Protein AF-A0AA40TUT7-F1 (afdb_monomer_lite)

Structure (mmCIF, N/CA/C/O backbone):
data_AF-A0AA40TUT7-F1
#
_entry.id   AF-A0AA40TUT7-F1
#
loop_
_atom_site.group_PDB
_atom_site.id
_atom_site.type_symbol
_atom_site.label_atom_id
_atom_site.label_alt_id
_atom_site.label_comp_id
_atom_site.label_asym_id
_atom_site.label_entity_id
_atom_site.label_seq_id
_atom_site.pdbx_PDB_ins_code
_atom_site.Cartn_x
_atom_site.Cartn_y
_atom_site.Cartn_z
_atom_site.occupancy
_atom_site.B_iso_or_equiv
_atom_site.auth_seq_id
_atom_site.auth_comp_id
_atom_site.auth_asym_id
_atom_site.auth_atom_id
_atom_site.pdbx_PDB_model_num
ATOM 1 N N . MET A 1 1 ? 33.920 -25.839 17.899 1.00 50.00 1 MET A N 1
ATOM 2 C CA . MET A 1 1 ? 34.169 -26.647 16.675 1.00 50.00 1 MET A CA 1
ATOM 3 C C . MET A 1 1 ? 32.942 -27.422 16.145 1.00 50.00 1 MET A C 1
ATOM 5 O O . MET A 1 1 ? 33.101 -28.237 15.242 1.00 50.00 1 MET A O 1
ATOM 9 N N . ALA A 1 2 ? 31.716 -27.187 16.645 1.00 47.59 2 ALA A N 1
ATOM 10 C CA . ALA A 1 2 ? 30.495 -27.844 16.139 1.00 47.59 2 ALA A CA 1
ATOM 11 C C . ALA A 1 2 ? 29.758 -27.029 15.050 1.00 47.59 2 ALA A C 1
ATOM 13 O O . ALA A 1 2 ? 29.200 -27.610 14.127 1.00 47.59 2 ALA A O 1
ATOM 14 N N . PHE A 1 3 ? 29.828 -25.695 15.111 1.00 37.72 3 PHE A N 1
ATOM 15 C CA . PHE A 1 3 ? 29.086 -24.786 14.226 1.00 37.72 3 PHE A CA 1
ATOM 16 C C . PHE A 1 3 ? 29.606 -24.766 12.771 1.00 37.72 3 PHE A C 1
ATOM 18 O O . PHE A 1 3 ? 28.826 -24.760 11.823 1.00 37.72 3 PHE A O 1
ATOM 25 N N . GLU A 1 4 ? 30.926 -24.868 12.579 1.00 44.75 4 GLU A N 1
ATOM 26 C CA . GLU A 1 4 ? 31.561 -24.908 11.247 1.00 44.75 4 GLU A CA 1
ATOM 27 C C . GLU A 1 4 ? 31.210 -26.172 10.440 1.00 44.75 4 GLU A C 1
ATOM 29 O O . GLU A 1 4 ? 31.149 -26.147 9.212 1.00 44.75 4 GLU A O 1
ATOM 34 N N . ARG A 1 5 ? 30.895 -27.289 11.115 1.00 47.47 5 ARG A N 1
ATOM 35 C CA . ARG A 1 5 ? 30.482 -28.525 10.430 1.00 47.47 5 ARG A CA 1
ATOM 36 C C . ARG A 1 5 ? 29.090 -28.410 9.800 1.00 47.47 5 ARG A C 1
ATOM 38 O O . ARG A 1 5 ? 28.859 -29.028 8.766 1.00 47.47 5 ARG A O 1
ATOM 45 N N . GLN A 1 6 ? 28.190 -27.604 10.375 1.00 48.75 6 GLN A N 1
ATOM 46 C CA . GLN A 1 6 ? 26.851 -27.385 9.810 1.00 48.75 6 GLN A CA 1
ATOM 47 C C . GLN A 1 6 ? 26.861 -26.471 8.580 1.00 48.75 6 GLN A C 1
ATOM 49 O O . GLN A 1 6 ? 26.107 -26.719 7.642 1.00 48.75 6 GLN A O 1
ATOM 54 N N . LYS A 1 7 ? 27.729 -25.451 8.532 1.00 45.41 7 LYS A N 1
ATOM 55 C CA . LYS A 1 7 ? 27.878 -24.613 7.327 1.00 45.41 7 LYS A CA 1
ATOM 56 C C . LYS A 1 7 ? 28.382 -25.423 6.134 1.00 45.41 7 LYS A C 1
ATOM 58 O O . LYS A 1 7 ? 27.834 -25.322 5.041 1.00 45.41 7 LYS A O 1
ATOM 63 N N . ASN A 1 8 ? 29.375 -26.280 6.355 1.00 44.53 8 ASN A N 1
ATOM 64 C CA . ASN A 1 8 ? 29.952 -27.075 5.272 1.00 44.53 8 ASN A CA 1
ATOM 65 C C . ASN A 1 8 ? 29.010 -28.192 4.792 1.00 44.53 8 ASN A C 1
ATOM 67 O O . ASN A 1 8 ? 29.075 -28.573 3.624 1.00 44.53 8 ASN A O 1
ATOM 71 N N . SER A 1 9 ? 28.095 -28.680 5.643 1.00 53.06 9 SER A N 1
ATOM 72 C CA . SER A 1 9 ? 27.062 -29.631 5.213 1.00 53.06 9 SER A CA 1
ATOM 73 C C . SER A 1 9 ? 25.932 -28.964 4.422 1.00 53.06 9 SER A C 1
ATOM 75 O O . 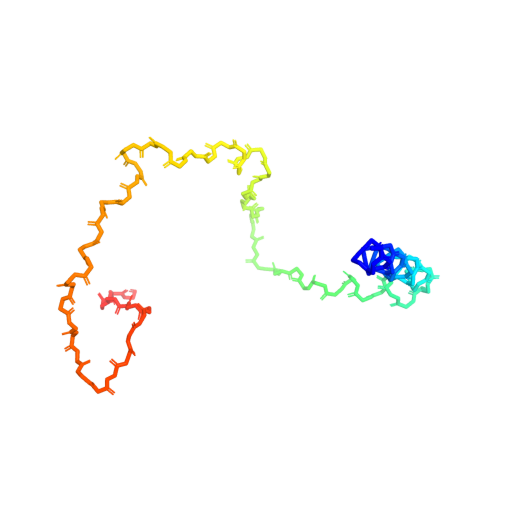SER A 1 9 ? 25.448 -29.565 3.465 1.00 53.06 9 SER A O 1
ATOM 77 N N . SER A 1 10 ? 25.546 -27.720 4.745 1.00 54.91 10 SER A N 1
ATOM 78 C CA . SER A 1 10 ? 24.498 -27.004 4.001 1.00 54.91 10 SER A CA 1
ATOM 79 C C . SER A 1 10 ? 24.963 -26.576 2.607 1.00 54.91 10 SER A C 1
ATOM 81 O O . SER A 1 10 ? 24.213 -26.719 1.644 1.00 54.91 10 SER A O 1
ATOM 83 N N . VAL A 1 11 ? 26.221 -26.141 2.468 1.00 56.19 11 VAL A N 1
ATOM 84 C CA . VAL A 1 11 ? 26.819 -25.799 1.166 1.00 56.19 11 VAL A CA 1
ATOM 85 C C . VAL A 1 11 ? 26.998 -27.049 0.302 1.00 56.19 11 VAL A C 1
ATOM 87 O O .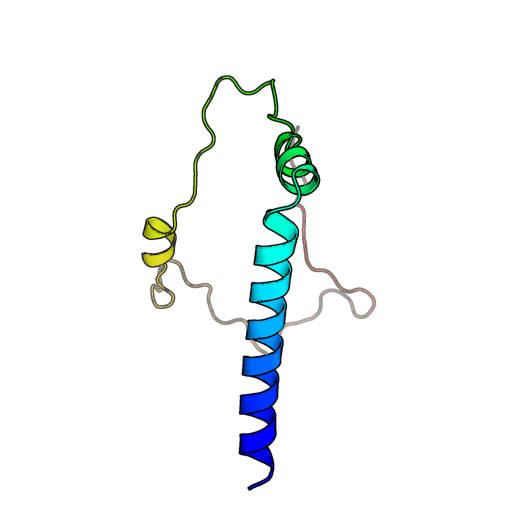 VAL A 1 11 ? 26.692 -27.020 -0.891 1.00 56.19 11 VAL A O 1
ATOM 90 N N . ALA A 1 12 ? 27.415 -28.174 0.893 1.00 55.97 12 ALA A N 1
ATOM 91 C CA . ALA A 1 12 ? 27.477 -29.451 0.185 1.00 55.97 12 ALA A CA 1
ATOM 92 C C . ALA A 1 12 ? 26.081 -29.935 -0.245 1.00 55.97 12 ALA A C 1
ATOM 94 O O . ALA A 1 12 ? 25.912 -30.347 -1.389 1.00 55.97 12 ALA A O 1
ATOM 95 N N . ALA A 1 13 ? 25.063 -29.823 0.615 1.00 55.31 13 ALA A N 1
ATOM 96 C CA . ALA A 1 13 ? 23.682 -30.173 0.276 1.00 55.31 13 ALA A CA 1
ATOM 97 C C . ALA A 1 13 ? 23.102 -29.269 -0.827 1.00 55.31 13 ALA A C 1
ATOM 99 O O . ALA A 1 13 ? 22.433 -29.758 -1.736 1.00 55.31 13 ALA A O 1
ATOM 100 N N . ALA A 1 14 ? 23.406 -27.968 -0.803 1.00 56.94 14 ALA A N 1
ATOM 101 C CA . ALA A 1 14 ? 23.031 -27.043 -1.867 1.00 56.94 14 ALA A CA 1
ATOM 102 C C . ALA A 1 14 ? 23.716 -27.415 -3.192 1.00 56.94 14 ALA A C 1
ATOM 104 O O . ALA A 1 14 ? 23.044 -27.512 -4.213 1.00 56.94 14 ALA A O 1
ATOM 105 N N . SER A 1 15 ? 25.021 -27.710 -3.172 1.00 55.22 15 SER A N 1
ATOM 106 C CA . SER A 1 15 ? 25.782 -28.155 -4.350 1.00 55.22 15 SER A CA 1
ATOM 107 C C . SER A 1 15 ? 25.230 -29.453 -4.954 1.00 55.22 15 SER A C 1
ATOM 109 O O . SER A 1 15 ? 25.037 -29.541 -6.167 1.00 55.22 15 SER A O 1
ATOM 111 N N . GLN A 1 16 ? 24.871 -30.432 -4.116 1.00 55.69 16 GLN A N 1
ATOM 112 C CA . GLN A 1 16 ? 24.228 -31.670 -4.571 1.00 55.69 16 GLN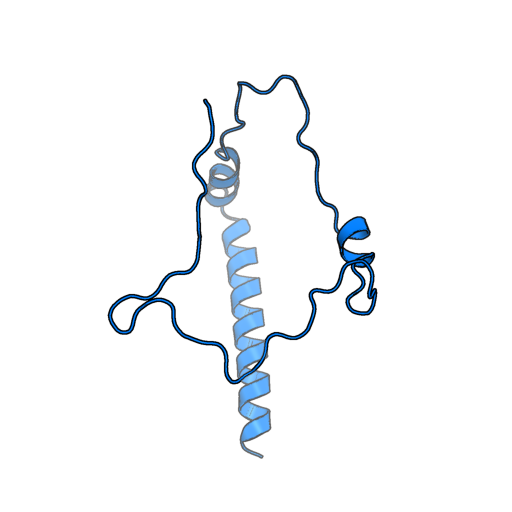 A CA 1
ATOM 113 C C . GLN A 1 16 ? 22.842 -31.413 -5.177 1.00 55.69 16 GLN A C 1
ATOM 115 O O . GLN A 1 16 ? 22.487 -32.034 -6.176 1.00 55.69 16 GLN A O 1
ATOM 120 N N . ASN A 1 17 ? 22.078 -30.457 -4.641 1.00 55.94 17 ASN A N 1
ATOM 121 C CA . ASN A 1 17 ? 20.802 -30.052 -5.231 1.00 55.94 17 ASN A CA 1
ATOM 122 C C . ASN A 1 17 ? 20.987 -29.364 -6.591 1.00 55.94 17 ASN A C 1
ATOM 124 O O . ASN A 1 17 ? 20.248 -29.675 -7.522 1.00 55.94 17 ASN A O 1
ATOM 128 N N . TYR A 1 18 ? 22.000 -28.507 -6.755 1.00 51.25 18 TYR A N 1
ATOM 129 C CA . TYR A 1 18 ? 22.318 -27.905 -8.056 1.00 51.25 18 TYR A CA 1
ATOM 130 C C . TYR A 1 18 ? 22.760 -28.954 -9.081 1.00 51.25 18 TYR A C 1
ATOM 132 O O . TYR A 1 18 ? 22.264 -28.954 -10.206 1.00 51.25 18 TYR A O 1
ATOM 140 N N . LEU A 1 19 ? 23.623 -29.897 -8.692 1.00 50.97 19 LEU A N 1
ATOM 141 C CA . LEU A 1 19 ? 24.050 -31.003 -9.556 1.00 50.97 19 LEU A CA 1
ATOM 142 C C . LEU A 1 19 ? 22.888 -31.934 -9.922 1.00 50.97 19 LEU A C 1
ATOM 144 O O . LEU A 1 19 ? 22.810 -32.376 -11.068 1.00 50.97 19 LEU A O 1
ATOM 148 N N . LYS A 1 20 ? 21.949 -32.184 -9.001 1.00 51.56 20 LYS A N 1
ATOM 149 C CA . LYS A 1 20 ? 20.723 -32.953 -9.267 1.00 51.56 20 LYS A CA 1
ATOM 150 C C . LYS A 1 20 ? 19.799 -32.235 -10.256 1.00 51.56 20 LYS A C 1
ATOM 152 O O . LYS A 1 20 ? 19.272 -32.866 -11.165 1.00 51.56 20 LYS A O 1
ATOM 157 N N . VAL A 1 21 ? 19.649 -30.914 -10.142 1.00 55.03 21 VAL A N 1
ATOM 158 C CA . VAL A 1 21 ? 18.871 -30.098 -11.095 1.00 55.03 21 VAL A CA 1
ATOM 159 C C . VAL A 1 21 ? 19.533 -30.072 -12.480 1.00 55.03 21 VAL A C 1
ATOM 161 O O . VAL A 1 21 ? 18.856 -30.256 -13.493 1.00 55.03 21 VAL A O 1
ATOM 164 N N . LEU A 1 22 ? 20.860 -29.928 -12.542 1.00 51.31 22 LEU A N 1
ATOM 165 C CA . LEU A 1 22 ? 21.631 -29.970 -13.792 1.00 51.31 22 LEU A CA 1
ATOM 166 C C . LEU A 1 22 ? 21.583 -31.352 -14.463 1.00 51.31 22 LEU A C 1
ATOM 168 O O . LEU A 1 22 ? 21.445 -31.434 -15.681 1.00 51.31 22 LEU A O 1
ATOM 172 N N . THR A 1 23 ? 21.623 -32.441 -13.692 1.00 51.25 23 THR A N 1
ATOM 173 C CA . THR A 1 23 ? 21.503 -33.807 -14.236 1.00 51.25 23 THR A CA 1
ATOM 174 C C . THR A 1 23 ? 20.076 -34.155 -14.664 1.00 51.25 23 THR A C 1
ATOM 176 O O . THR A 1 23 ? 19.907 -34.809 -15.692 1.00 51.25 23 THR A O 1
ATOM 179 N N . MET A 1 24 ? 19.039 -33.659 -13.976 1.00 46.34 24 MET A N 1
ATOM 180 C CA . MET A 1 24 ? 17.641 -33.811 -14.417 1.00 46.34 24 MET A CA 1
ATOM 181 C C . MET A 1 24 ? 17.325 -33.003 -15.688 1.00 46.34 24 MET A C 1
ATOM 183 O O . MET A 1 24 ? 16.490 -33.428 -16.487 1.00 46.34 24 MET A O 1
ATOM 187 N N . SER A 1 25 ? 18.032 -31.897 -15.931 1.00 50.50 25 SER A N 1
ATOM 188 C CA . SER A 1 25 ? 17.871 -31.060 -17.134 1.00 50.50 25 SER A CA 1
ATOM 189 C C . SER A 1 25 ? 18.343 -31.732 -18.433 1.00 50.50 25 SER A C 1
ATOM 191 O O . SER A 1 25 ? 17.916 -31.333 -19.512 1.00 50.50 25 SER A O 1
ATOM 193 N N . ASN A 1 26 ? 19.162 -32.787 -18.343 1.00 48.75 26 ASN A N 1
ATOM 194 C CA . ASN A 1 26 ? 19.614 -33.568 -19.504 1.00 48.75 26 ASN A CA 1
ATOM 195 C C . ASN A 1 26 ? 18.634 -34.675 -19.920 1.00 48.75 26 ASN A C 1
ATOM 197 O O . ASN A 1 26 ? 18.893 -35.406 -20.875 1.00 48.75 26 ASN A O 1
ATOM 201 N N . SER A 1 27 ? 17.502 -34.814 -19.225 1.00 47.78 27 SER A N 1
ATOM 202 C CA . SER A 1 27 ? 16.417 -35.676 -19.680 1.00 47.78 27 SER A CA 1
ATOM 203 C C . SER A 1 27 ? 15.502 -34.879 -20.613 1.00 47.78 27 SER A C 1
ATOM 205 O O . SER A 1 27 ? 14.894 -33.886 -20.216 1.00 47.78 27 SER A O 1
ATOM 207 N N . SER A 1 28 ? 15.385 -35.310 -21.872 1.00 53.62 28 SER A N 1
ATOM 208 C CA . SER A 1 28 ? 14.625 -34.627 -22.936 1.00 53.62 28 SER A CA 1
ATOM 209 C C . SER A 1 28 ? 13.152 -34.334 -22.590 1.00 53.62 28 SER A C 1
ATOM 211 O O . SER A 1 28 ? 12.503 -33.542 -23.270 1.00 53.62 28 SER A O 1
ATOM 213 N N . SER A 1 29 ? 12.624 -34.927 -21.513 1.00 50.97 29 SER A N 1
ATOM 214 C CA . SER A 1 29 ? 11.284 -34.651 -20.984 1.00 50.97 29 SER A CA 1
ATOM 215 C C . SER A 1 29 ? 11.167 -33.315 -20.228 1.00 50.97 29 SER A C 1
ATOM 217 O O . SER A 1 29 ? 10.110 -32.689 -20.288 1.00 50.97 29 SER A O 1
ATOM 219 N N . ALA A 1 30 ? 12.237 -32.824 -19.586 1.00 49.22 30 ALA A N 1
ATOM 220 C CA . ALA A 1 30 ? 12.223 -31.564 -18.833 1.00 49.22 30 ALA A CA 1
ATOM 221 C C . ALA A 1 30 ? 12.227 -30.333 -19.757 1.00 49.22 30 ALA A C 1
ATOM 223 O O . ALA A 1 30 ? 11.556 -29.339 -19.483 1.00 49.22 30 ALA A O 1
ATOM 224 N N . ILE A 1 31 ? 12.899 -30.421 -20.911 1.00 44.66 31 ILE A N 1
ATOM 225 C CA . ILE A 1 31 ? 12.896 -29.355 -21.931 1.00 44.66 31 ILE A CA 1
ATOM 226 C C . ILE A 1 31 ? 11.502 -29.209 -22.571 1.00 44.66 31 ILE A C 1
ATOM 228 O O . ILE A 1 31 ? 11.101 -28.109 -22.950 1.00 44.66 31 ILE A O 1
ATOM 232 N N . SER A 1 32 ? 10.712 -30.288 -22.627 1.00 43.88 32 SER A N 1
ATOM 233 C CA . SER A 1 32 ? 9.339 -30.232 -23.140 1.00 43.88 32 SER A CA 1
ATOM 234 C C . SER A 1 32 ? 8.369 -29.501 -22.203 1.00 43.88 32 SER A C 1
ATOM 236 O O . SER A 1 32 ? 7.371 -28.966 -22.682 1.00 43.88 32 SER A O 1
ATOM 238 N N . GLN A 1 33 ? 8.645 -29.441 -20.894 1.00 43.88 33 GLN A N 1
ATOM 239 C CA . GLN A 1 33 ? 7.758 -28.794 -19.913 1.00 43.88 33 GLN A CA 1
ATOM 240 C C . GLN A 1 33 ? 7.870 -27.261 -19.926 1.00 43.88 33 GLN A C 1
ATOM 242 O O . GLN A 1 33 ? 6.879 -26.575 -19.695 1.00 43.88 33 GLN A O 1
ATOM 247 N N . PHE A 1 34 ? 9.023 -26.703 -20.308 1.00 45.56 34 PHE A N 1
ATOM 248 C CA . PHE A 1 34 ? 9.172 -25.252 -20.515 1.00 45.56 34 PHE A CA 1
ATOM 249 C C . PHE A 1 34 ? 8.543 -24.750 -21.820 1.00 45.56 34 PHE A C 1
ATOM 251 O O . PHE A 1 34 ? 8.410 -23.544 -22.023 1.00 45.56 34 PHE A O 1
ATOM 258 N N . LYS A 1 35 ? 8.118 -25.659 -22.704 1.00 37.94 35 LYS A N 1
ATOM 259 C CA . LYS A 1 35 ? 7.486 -25.314 -23.982 1.00 37.94 35 LYS A CA 1
ATOM 260 C C . LYS A 1 35 ? 6.011 -24.913 -23.844 1.00 37.94 35 LYS A C 1
ATOM 262 O O . LYS A 1 35 ? 5.414 -24.503 -24.832 1.00 37.94 35 LYS A O 1
ATOM 267 N N . HIS A 1 36 ? 5.442 -25.020 -22.639 1.00 35.59 36 HIS A N 1
ATOM 268 C CA . HIS A 1 36 ? 4.021 -24.792 -22.371 1.00 35.59 36 HIS A CA 1
ATOM 269 C C . HIS A 1 36 ? 3.742 -23.647 -21.383 1.00 35.59 36 HIS A C 1
ATOM 271 O O . HIS A 1 36 ? 2.664 -23.597 -20.790 1.00 35.59 36 HIS A O 1
ATOM 277 N N . ILE A 1 37 ? 4.673 -22.694 -21.227 1.00 44.38 37 ILE A N 1
ATOM 278 C CA . ILE A 1 37 ? 4.291 -21.363 -20.737 1.00 44.38 37 ILE A CA 1
ATOM 279 C C . ILE A 1 37 ? 3.462 -20.748 -21.860 1.00 44.38 37 ILE A C 1
ATOM 281 O O . ILE A 1 37 ? 4.002 -20.273 -22.858 1.00 44.38 37 ILE A O 1
ATOM 285 N N . SER A 1 38 ? 2.144 -20.867 -21.722 1.00 45.62 38 SER A N 1
ATOM 286 C CA . SER A 1 38 ? 1.145 -20.271 -22.596 1.00 45.62 38 SER A CA 1
ATOM 287 C C . SER A 1 38 ? 1.520 -18.817 -22.854 1.00 45.62 38 SER A C 1
ATOM 289 O O . SER A 1 38 ? 1.404 -17.965 -21.969 1.00 45.62 38 SER A O 1
ATOM 291 N N . ARG A 1 39 ? 1.990 -18.539 -24.074 1.00 51.19 39 ARG A N 1
ATOM 292 C CA . ARG A 1 39 ? 1.939 -17.193 -24.626 1.00 51.19 39 ARG A CA 1
ATOM 293 C C . ARG A 1 39 ? 0.481 -16.766 -24.510 1.00 51.19 39 ARG A C 1
ATOM 295 O O . ARG A 1 39 ? -0.422 -17.485 -24.923 1.00 51.19 39 ARG A O 1
ATOM 302 N N . VAL A 1 40 ? 0.251 -15.631 -23.869 1.00 53.50 40 VAL A N 1
ATOM 303 C CA . VAL A 1 40 ? -1.050 -14.979 -23.909 1.00 53.50 40 VAL A CA 1
ATOM 304 C C . VAL A 1 40 ? -1.220 -14.510 -25.356 1.00 53.50 40 VAL A C 1
ATOM 306 O O . VAL A 1 40 ? -0.711 -13.460 -25.730 1.00 53.50 40 VAL A O 1
ATOM 309 N N . ASP A 1 41 ? -1.860 -15.327 -26.193 1.00 58.31 41 ASP A N 1
ATOM 310 C CA . ASP A 1 41 ? -1.971 -15.136 -27.651 1.00 58.31 41 ASP A CA 1
ATOM 311 C C . ASP A 1 41 ? -2.918 -13.983 -28.060 1.00 58.31 41 ASP A C 1
ATOM 313 O O . ASP A 1 41 ? -3.353 -13.902 -29.204 1.00 58.31 41 ASP A O 1
ATOM 317 N N . ASN A 1 42 ? -3.241 -13.064 -27.143 1.00 63.12 42 ASN A N 1
ATOM 318 C CA . ASN A 1 42 ? -4.138 -11.927 -27.381 1.00 63.12 42 ASN A CA 1
ATOM 319 C C . ASN A 1 42 ? -3.512 -10.570 -27.006 1.00 63.12 42 ASN A C 1
ATOM 321 O O . ASN A 1 42 ? -4.193 -9.663 -26.533 1.00 63.12 42 ASN A O 1
ATOM 325 N N . ILE A 1 43 ? -2.194 -10.429 -27.160 1.00 69.56 43 ILE A N 1
ATOM 326 C CA . ILE A 1 43 ? -1.486 -9.181 -26.855 1.00 69.56 43 ILE A CA 1
ATOM 327 C C . ILE A 1 43 ? -0.698 -8.738 -28.093 1.00 69.56 43 ILE A C 1
ATOM 329 O O . ILE A 1 43 ? 0.338 -9.310 -28.416 1.00 69.56 43 ILE A O 1
ATOM 333 N N . ASN A 1 44 ? -1.171 -7.687 -28.774 1.00 87.06 44 ASN A N 1
ATOM 334 C CA . ASN A 1 44 ? -0.504 -7.080 -29.942 1.00 87.06 44 ASN A CA 1
ATOM 335 C C . ASN A 1 44 ? 0.694 -6.180 -29.572 1.00 87.06 44 ASN A C 1
ATOM 337 O O . ASN A 1 44 ? 1.143 -5.367 -30.377 1.00 87.06 44 ASN A O 1
ATOM 341 N N . TYR A 1 45 ? 1.209 -6.288 -28.350 1.00 86.62 45 TYR A N 1
ATOM 342 C CA . TYR A 1 45 ? 2.319 -5.486 -27.850 1.00 86.62 45 TYR A CA 1
ATOM 343 C C . TYR A 1 45 ? 3.270 -6.335 -27.007 1.00 86.62 45 TYR A C 1
ATOM 345 O O . TYR A 1 45 ? 2.875 -7.304 -26.360 1.00 86.62 45 TYR A O 1
ATOM 353 N N . ALA A 1 46 ? 4.550 -5.965 -27.014 1.00 89.75 46 ALA A N 1
ATOM 354 C CA . ALA A 1 46 ? 5.525 -6.571 -26.120 1.00 89.75 46 ALA A CA 1
ATOM 355 C C . ALA A 1 46 ? 5.276 -6.093 -24.672 1.00 89.75 46 ALA A C 1
ATOM 357 O O . ALA A 1 46 ? 5.051 -4.897 -24.473 1.00 89.75 46 ALA A O 1
ATOM 358 N N . PRO A 1 47 ? 5.328 -6.976 -23.657 1.00 90.44 47 PRO A N 1
ATOM 359 C CA . PRO A 1 47 ? 5.240 -6.563 -22.259 1.00 90.44 47 PRO A CA 1
ATOM 360 C C . PRO A 1 47 ? 6.398 -5.644 -21.851 1.00 90.44 47 PRO A C 1
ATOM 362 O O . PRO A 1 47 ? 7.544 -5.865 -22.247 1.00 90.44 47 PRO A O 1
ATOM 365 N N . THR A 1 48 ? 6.117 -4.662 -20.996 1.00 94.12 48 THR A N 1
ATOM 366 C CA . THR A 1 48 ? 7.159 -3.855 -20.350 1.00 94.12 48 THR A CA 1
ATOM 367 C C . THR A 1 48 ? 7.840 -4.672 -19.257 1.00 94.12 48 THR A C 1
ATOM 369 O O . THR A 1 48 ? 7.176 -5.243 -18.394 1.00 94.12 48 THR A O 1
ATOM 372 N N . VAL A 1 49 ? 9.172 -4.714 -19.276 1.00 96.00 49 VAL A N 1
ATOM 373 C CA . VAL A 1 49 ? 9.975 -5.456 -18.297 1.00 96.00 49 VAL A CA 1
ATOM 374 C C . VAL A 1 49 ? 10.583 -4.483 -17.294 1.00 96.00 49 VAL A C 1
ATOM 376 O O . VAL A 1 49 ? 11.367 -3.619 -17.678 1.00 96.00 49 VAL A O 1
ATOM 379 N N . TRP A 1 50 ? 10.283 -4.657 -16.005 1.00 97.19 50 TRP A N 1
ATOM 380 C CA . TRP A 1 50 ? 11.051 -4.016 -14.937 1.00 97.19 50 TRP A CA 1
ATOM 381 C C . TRP A 1 50 ? 12.393 -4.743 -14.797 1.00 97.19 50 TRP A C 1
ATOM 383 O O . TRP A 1 50 ? 12.454 -5.891 -14.352 1.00 97.19 50 TRP A O 1
ATOM 393 N N . SER A 1 51 ? 13.466 -4.118 -15.287 1.00 97.75 51 SER A N 1
ATOM 394 C CA . SER A 1 51 ? 14.753 -4.791 -15.459 1.00 97.75 51 SER A CA 1
ATOM 395 C C . SER A 1 51 ? 15.601 -4.795 -14.183 1.00 97.75 51 SER A C 1
ATOM 397 O O . SER A 1 51 ? 15.406 -4.000 -13.263 1.00 97.75 51 SER A O 1
ATOM 399 N N . ARG A 1 52 ? 16.641 -5.641 -14.156 1.00 97.88 52 ARG A N 1
ATOM 400 C CA . ARG A 1 52 ? 17.659 -5.603 -13.089 1.00 97.88 52 ARG A CA 1
ATOM 401 C C . ARG A 1 52 ? 18.366 -4.248 -13.002 1.00 97.88 52 ARG A C 1
ATOM 403 O O . ARG A 1 52 ? 18.701 -3.821 -11.905 1.00 97.88 52 ARG A O 1
ATOM 410 N N . ALA A 1 53 ? 18.597 -3.585 -14.136 1.00 97.69 53 ALA A N 1
ATOM 411 C CA . ALA A 1 53 ? 19.231 -2.269 -14.166 1.00 97.69 53 ALA A CA 1
ATOM 412 C C . ALA A 1 53 ? 18.334 -1.189 -13.543 1.00 97.69 53 ALA A C 1
ATOM 414 O O . ALA A 1 53 ? 18.845 -0.240 -12.959 1.00 97.69 53 ALA A O 1
ATOM 415 N N . ASP A 1 54 ? 17.013 -1.346 -13.631 1.00 97.75 54 ASP A N 1
ATOM 416 C CA . ASP A 1 54 ? 16.058 -0.443 -12.989 1.00 97.75 54 ASP A CA 1
ATOM 417 C C . ASP A 1 54 ? 15.941 -0.724 -11.492 1.00 97.75 54 ASP A C 1
ATOM 419 O O . ASP A 1 54 ? 15.918 0.210 -10.699 1.00 97.75 54 ASP A O 1
ATOM 423 N N . ALA A 1 55 ? 15.954 -1.997 -11.088 1.00 97.62 55 ALA A N 1
ATOM 424 C CA . ALA A 1 55 ? 15.978 -2.374 -9.675 1.00 97.62 55 ALA A CA 1
ATOM 425 C C . ALA A 1 55 ? 17.239 -1.868 -8.946 1.00 97.62 55 ALA A C 1
ATOM 427 O O . ALA A 1 55 ? 17.167 -1.505 -7.778 1.00 97.62 55 ALA A O 1
ATOM 428 N N . LEU A 1 56 ? 18.382 -1.770 -9.636 1.00 97.88 56 LEU A N 1
ATOM 429 C CA . LEU A 1 56 ? 19.611 -1.187 -9.075 1.00 97.88 56 LEU A CA 1
ATOM 430 C C . LEU A 1 56 ? 19.528 0.328 -8.821 1.00 97.88 56 LEU A C 1
ATOM 432 O O . LEU A 1 56 ? 20.425 0.875 -8.187 1.00 97.88 56 LEU A O 1
ATOM 436 N N . LYS A 1 57 ? 18.485 1.009 -9.311 1.00 97.44 57 LYS A N 1
ATOM 437 C CA . LYS A 1 57 ? 18.260 2.445 -9.076 1.00 97.44 57 LYS A CA 1
ATOM 438 C C . LYS A 1 57 ? 17.373 2.720 -7.859 1.00 97.44 57 LYS A C 1
ATOM 440 O O . LYS A 1 57 ? 17.154 3.885 -7.543 1.00 97.44 57 LYS A O 1
ATOM 445 N N . VAL A 1 58 ? 16.830 1.687 -7.212 1.00 97.06 58 VAL A N 1
ATOM 446 C CA . VAL A 1 58 ? 16.002 1.8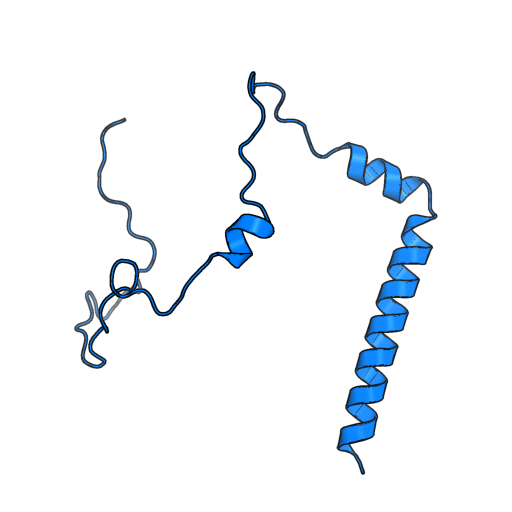49 -6.010 1.00 97.06 58 VAL A CA 1
ATOM 447 C C . VAL A 1 58 ? 16.829 2.521 -4.914 1.00 97.06 58 VAL A C 1
ATOM 449 O O . VAL A 1 58 ? 17.964 2.124 -4.660 1.00 97.06 58 VAL A O 1
ATOM 452 N N . ASN A 1 59 ? 16.253 3.543 -4.281 1.00 97.25 59 ASN A N 1
ATOM 453 C CA . ASN A 1 59 ? 16.903 4.326 -3.239 1.00 97.25 59 ASN A CA 1
ATOM 454 C C . ASN A 1 59 ? 15.999 4.420 -2.007 1.00 97.25 59 ASN A C 1
ATOM 456 O O . ASN A 1 59 ? 14.986 5.108 -2.026 1.00 97.25 59 ASN A O 1
ATOM 460 N N . GLU A 1 60 ? 16.392 3.751 -0.929 1.00 95.81 60 GLU A N 1
ATOM 461 C CA . GLU A 1 60 ? 15.680 3.735 0.358 1.00 95.81 60 GLU A CA 1
ATOM 462 C C . GLU A 1 60 ? 15.774 5.048 1.158 1.00 95.81 60 GLU A C 1
ATOM 464 O O . GLU A 1 60 ? 14.989 5.274 2.076 1.00 95.81 60 GLU A O 1
ATOM 469 N N . ASN A 1 61 ? 16.719 5.928 0.816 1.00 94.75 61 ASN A N 1
ATOM 470 C CA . ASN A 1 61 ? 17.014 7.141 1.584 1.00 94.75 61 ASN A CA 1
ATOM 471 C C . ASN A 1 61 ? 16.397 8.417 0.983 1.00 94.75 61 ASN A C 1
ATOM 473 O O . ASN A 1 61 ? 16.711 9.518 1.434 1.00 94.75 61 ASN A O 1
ATOM 477 N N . ASP A 1 62 ? 15.560 8.302 -0.050 1.00 96.88 62 ASP A N 1
ATOM 478 C CA . ASP A 1 62 ? 14.915 9.445 -0.697 1.00 96.88 62 ASP A CA 1
ATOM 479 C C . ASP A 1 62 ? 13.663 9.895 0.084 1.00 96.88 62 ASP A C 1
ATOM 481 O O . ASP A 1 62 ? 12.642 9.209 0.063 1.00 96.88 62 ASP A O 1
ATOM 485 N N . PRO A 1 63 ? 13.671 11.071 0.741 1.00 96.06 63 PRO A N 1
ATOM 486 C CA . PRO A 1 63 ? 12.523 11.529 1.519 1.00 96.06 63 PRO A CA 1
ATOM 487 C C . PRO A 1 63 ? 11.299 11.867 0.656 1.00 96.06 63 PRO A C 1
ATOM 489 O O . PRO A 1 63 ? 10.205 12.008 1.195 1.00 96.06 63 PRO A O 1
ATOM 492 N N . THR A 1 64 ? 11.453 12.016 -0.665 1.00 97.31 64 THR A N 1
ATOM 493 C CA . THR A 1 64 ? 10.335 12.293 -1.581 1.00 97.31 64 THR A CA 1
ATOM 494 C C . THR A 1 64 ? 9.545 11.035 -1.946 1.00 97.31 64 THR A C 1
ATOM 496 O O . THR A 1 64 ? 8.401 11.144 -2.388 1.00 97.31 64 THR A O 1
ATOM 499 N N . THR A 1 65 ? 10.125 9.850 -1.726 1.00 97.06 65 THR A N 1
ATOM 500 C CA . THR A 1 65 ? 9.513 8.543 -2.020 1.00 97.06 65 THR A CA 1
ATOM 501 C C . THR A 1 65 ? 9.481 7.591 -0.816 1.00 97.06 65 THR A C 1
ATOM 503 O O . THR A 1 65 ? 8.996 6.466 -0.935 1.00 97.06 65 THR A O 1
ATOM 506 N N . THR A 1 66 ? 9.903 8.051 0.365 1.00 97.19 66 THR A N 1
ATOM 507 C CA . THR A 1 66 ? 9.816 7.312 1.633 1.00 97.19 66 THR A CA 1
ATOM 508 C C . THR A 1 66 ? 8.571 7.710 2.426 1.00 97.19 66 THR A C 1
ATOM 510 O O . THR A 1 66 ? 8.326 8.886 2.699 1.00 97.19 66 THR A O 1
ATOM 513 N N . GLN A 1 67 ? 7.778 6.716 2.833 1.00 96.81 67 GLN A N 1
ATOM 514 C CA . GLN A 1 67 ? 6.609 6.924 3.689 1.00 96.81 67 GLN A CA 1
ATOM 515 C C . GLN A 1 67 ? 7.030 7.459 5.076 1.00 96.81 67 GLN A C 1
ATOM 517 O O . GLN A 1 67 ? 8.018 6.980 5.636 1.00 96.81 67 GLN A O 1
ATOM 522 N N . PRO A 1 68 ? 6.282 8.404 5.679 1.00 97.06 68 PRO A N 1
ATOM 523 C CA . PRO A 1 68 ? 6.519 8.834 7.055 1.00 97.06 68 PRO A CA 1
ATOM 524 C C . PRO A 1 68 ? 6.416 7.688 8.070 1.00 97.06 68 PRO A C 1
ATOM 526 O O . PRO A 1 68 ? 5.682 6.720 7.866 1.00 97.06 68 PRO A O 1
ATOM 529 N N . LEU A 1 69 ? 7.110 7.836 9.201 1.00 97.56 69 LEU A N 1
ATOM 530 C CA . LEU A 1 69 ? 7.061 6.858 10.286 1.00 97.56 69 LEU A CA 1
ATOM 531 C C . LEU A 1 69 ? 5.642 6.739 10.859 1.00 97.56 69 LEU A C 1
ATOM 533 O O . LEU A 1 69 ? 5.029 7.734 11.249 1.00 97.56 69 LEU A O 1
ATOM 537 N N . VAL A 1 70 ? 5.149 5.504 10.949 1.00 96.62 70 VAL A N 1
ATOM 538 C CA . VAL A 1 70 ? 3.887 5.177 11.622 1.00 96.62 70 VAL A CA 1
ATOM 539 C C . VAL A 1 70 ? 4.143 5.080 13.127 1.00 96.62 70 VAL A C 1
ATOM 541 O O . VAL A 1 70 ? 5.106 4.445 13.555 1.00 96.62 70 VAL A O 1
ATOM 544 N N . SER A 1 71 ? 3.290 5.721 13.930 1.00 97.75 71 SER A N 1
ATOM 545 C CA . SER A 1 71 ? 3.391 5.679 15.395 1.00 97.75 71 SER A CA 1
ATOM 546 C C . SER A 1 71 ? 3.245 4.243 15.917 1.00 97.75 71 SER A C 1
ATOM 548 O O . SER A 1 71 ? 2.356 3.539 15.437 1.00 97.75 71 SER A O 1
ATOM 550 N N . PRO A 1 72 ? 4.040 3.806 16.915 1.00 97.12 72 PRO A N 1
ATOM 551 C CA . PRO A 1 72 ? 3.845 2.504 17.556 1.00 97.12 72 PRO A CA 1
ATOM 552 C C . PRO A 1 72 ? 2.504 2.402 18.303 1.00 97.12 72 PRO A C 1
ATOM 554 O O . PRO A 1 72 ? 1.966 1.307 18.421 1.00 97.12 72 PRO A O 1
ATOM 557 N N . ASP A 1 73 ? 1.937 3.531 18.736 1.00 97.44 73 ASP A N 1
ATOM 558 C CA . ASP A 1 73 ? 0.641 3.611 19.426 1.00 97.44 73 ASP A CA 1
ATOM 559 C C . ASP A 1 73 ? -0.520 3.854 18.440 1.00 97.44 73 ASP A C 1
ATOM 561 O O . ASP A 1 73 ? -1.420 4.660 18.693 1.00 97.44 73 ASP A O 1
ATOM 565 N N . PHE A 1 74 ? -0.481 3.230 17.259 1.00 97.31 74 PHE A N 1
ATOM 566 C CA . PHE A 1 74 ? -1.549 3.390 16.272 1.00 97.31 74 PHE A CA 1
ATOM 567 C C . PHE A 1 74 ? -2.861 2.755 16.780 1.00 97.31 74 PHE A C 1
ATOM 569 O O . PHE A 1 74 ? -2.841 1.652 17.332 1.00 97.31 74 PHE A O 1
ATOM 576 N N . PRO A 1 75 ? -4.022 3.415 16.605 1.00 97.81 75 PRO A N 1
ATOM 577 C CA . PRO A 1 75 ? -5.297 2.834 17.003 1.00 97.81 75 PRO A CA 1
ATOM 578 C C . PRO A 1 75 ? -5.673 1.666 16.085 1.00 97.81 75 PRO A C 1
ATOM 580 O O . PRO A 1 75 ? -5.377 1.673 14.888 1.00 97.81 75 PRO A O 1
ATOM 583 N N . VAL A 1 76 ? -6.382 0.682 16.633 1.00 97.00 76 VAL A N 1
ATOM 584 C CA . VAL A 1 76 ? -6.954 -0.424 15.856 1.00 97.00 76 VAL A CA 1
ATOM 585 C C . VAL A 1 76 ? -8.332 -0.047 15.314 1.00 97.00 76 VAL A C 1
ATOM 587 O O . VAL A 1 76 ? -9.104 0.650 15.968 1.00 97.00 76 VAL A O 1
ATOM 590 N N . MET A 1 77 ? -8.654 -0.506 14.102 1.00 96.50 77 MET A N 1
ATOM 591 C CA . MET A 1 77 ? -9.957 -0.239 13.478 1.00 96.50 77 MET A CA 1
ATOM 592 C C . MET A 1 77 ? -11.079 -1.099 14.081 1.00 96.50 77 MET A C 1
ATOM 594 O O . MET A 1 77 ? -12.231 -0.675 14.137 1.00 96.50 77 MET A O 1
ATOM 598 N N . SER A 1 78 ? -10.755 -2.319 14.511 1.00 96.44 78 SER A N 1
ATOM 599 C CA . SER A 1 78 ? -11.684 -3.252 15.144 1.00 96.44 78 SER A CA 1
ATOM 600 C C . SER A 1 78 ? -10.916 -4.223 16.033 1.00 96.44 78 SER A C 1
ATOM 602 O O . SER A 1 78 ? -9.893 -4.755 15.611 1.00 96.44 78 SER A O 1
ATOM 604 N N . ASP A 1 79 ? -11.455 -4.527 17.213 1.00 97.06 79 ASP A N 1
ATOM 605 C CA . ASP A 1 79 ? -10.890 -5.525 18.135 1.00 97.06 79 ASP A CA 1
ATOM 606 C C . ASP A 1 79 ? -11.190 -6.978 17.717 1.00 97.06 79 ASP A C 1
ATOM 608 O O . ASP A 1 79 ? -10.800 -7.925 18.397 1.00 97.06 79 ASP A O 1
ATOM 612 N N . THR A 1 80 ? -11.927 -7.171 16.617 1.00 97.81 80 THR A N 1
ATOM 613 C CA . THR A 1 80 ? -12.488 -8.481 16.239 1.00 97.81 80 THR A CA 1
ATOM 614 C C . THR A 1 80 ? -11.972 -9.031 14.916 1.00 97.81 80 THR A C 1
ATOM 616 O O . THR A 1 80 ? -12.076 -10.234 14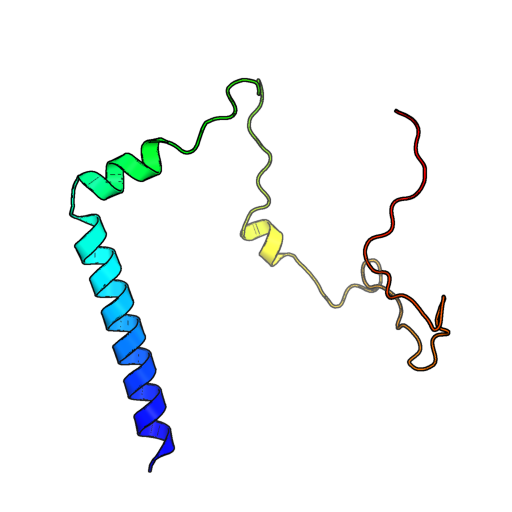.679 1.00 97.81 80 THR A O 1
ATOM 619 N N . VAL A 1 81 ? -11.425 -8.180 14.044 1.00 96.31 81 VAL A N 1
ATOM 620 C CA . VAL A 1 81 ? -11.006 -8.568 12.692 1.00 96.31 81 VAL A CA 1
ATOM 621 C C . VAL A 1 81 ? -9.679 -7.929 12.317 1.00 96.31 81 VAL A C 1
ATOM 623 O O . VAL A 1 81 ? -9.402 -6.783 12.663 1.00 96.31 81 VAL A O 1
ATOM 626 N N . PHE A 1 82 ? -8.883 -8.668 11.548 1.00 97.44 82 PHE A N 1
ATOM 627 C CA . PHE A 1 82 ? -7.673 -8.153 10.920 1.00 97.44 82 PHE A CA 1
ATOM 628 C C . PHE A 1 82 ? -7.957 -7.768 9.470 1.00 97.44 82 PHE A C 1
ATOM 630 O O . PHE A 1 82 ? -8.607 -8.517 8.742 1.00 97.44 82 PHE A O 1
ATOM 637 N N . ILE A 1 83 ? -7.439 -6.612 9.058 1.00 96.94 83 ILE A N 1
ATOM 638 C CA . ILE A 1 83 ? -7.526 -6.090 7.690 1.00 96.94 83 ILE A CA 1
ATOM 639 C C . ILE A 1 83 ? -6.116 -5.840 7.137 1.00 96.94 83 ILE A C 1
ATOM 641 O O . ILE A 1 83 ? -5.207 -5.521 7.902 1.00 96.94 83 ILE A O 1
ATOM 645 N N . TRP A 1 84 ? -5.931 -5.986 5.822 1.00 95.75 84 TRP A N 1
ATOM 646 C CA . TRP A 1 84 ? -4.656 -5.728 5.135 1.00 95.75 84 TRP A CA 1
ATOM 647 C C . TRP A 1 84 ? -4.889 -5.004 3.804 1.00 95.75 84 TRP A C 1
ATOM 649 O O . TRP A 1 84 ? -4.811 -3.778 3.748 1.00 95.75 84 TRP A O 1
ATOM 659 N N . ASP A 1 85 ? -5.248 -5.734 2.752 1.00 97.19 85 ASP A N 1
ATOM 660 C CA . ASP A 1 85 ? -5.562 -5.163 1.449 1.00 97.19 85 ASP A CA 1
ATOM 661 C C . ASP A 1 85 ? -6.920 -4.471 1.539 1.00 97.19 85 ASP A C 1
ATOM 663 O O . ASP A 1 85 ? -7.921 -5.065 1.946 1.00 97.19 85 ASP A O 1
ATOM 667 N N . THR A 1 86 ? -6.960 -3.201 1.150 1.00 96.25 86 THR A N 1
ATOM 668 C CA . THR A 1 86 ? -8.187 -2.404 1.121 1.00 96.25 86 THR A CA 1
ATOM 669 C C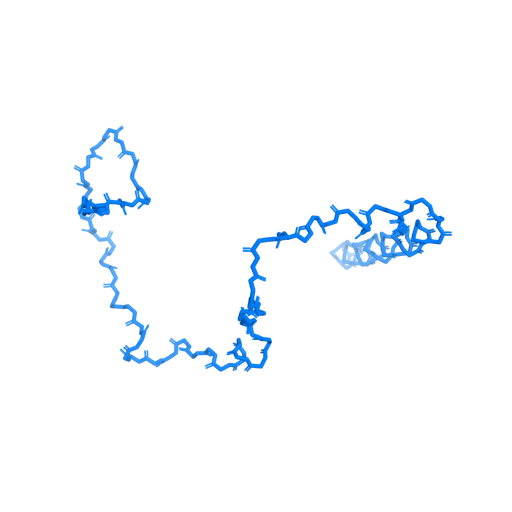 . THR A 1 86 ? -8.456 -1.963 -0.310 1.00 96.25 86 THR A C 1
ATOM 671 O O . THR A 1 86 ? -7.555 -1.529 -1.025 1.00 96.25 86 THR A O 1
ATOM 674 N N . MET A 1 87 ? -9.701 -2.119 -0.759 1.00 97.00 87 MET A N 1
ATOM 675 C CA . MET A 1 87 ? -10.112 -1.811 -2.129 1.00 97.00 87 MET A CA 1
ATOM 676 C C . MET A 1 87 ? -11.219 -0.755 -2.081 1.00 97.00 87 MET A C 1
ATOM 678 O O . MET A 1 87 ? -12.365 -1.093 -1.781 1.00 97.00 87 MET A O 1
ATOM 682 N N . PRO A 1 88 ? -10.896 0.526 -2.328 1.00 96.44 88 PRO A N 1
ATOM 683 C CA . PRO A 1 88 ? -11.902 1.574 -2.420 1.00 96.44 88 PRO A CA 1
ATOM 684 C C . PRO A 1 88 ? -12.907 1.281 -3.536 1.00 96.44 88 PRO A C 1
ATOM 686 O O . PRO A 1 88 ? -12.563 0.687 -4.562 1.00 96.44 88 PRO A O 1
ATOM 689 N N . LEU A 1 89 ? -14.146 1.741 -3.358 1.00 96.31 89 LEU A N 1
ATOM 690 C CA . LEU A 1 89 ? -15.150 1.665 -4.413 1.00 96.31 89 LEU A CA 1
ATOM 691 C C . LEU A 1 89 ? -14.701 2.500 -5.624 1.00 96.31 89 LEU A C 1
ATOM 693 O O . LEU A 1 89 ? -14.233 3.628 -5.469 1.00 96.31 89 LEU A O 1
ATOM 697 N N . ARG A 1 90 ? -14.856 1.943 -6.826 1.00 96.12 90 ARG A N 1
ATOM 698 C CA . ARG A 1 90 ? -14.486 2.562 -8.106 1.00 96.12 90 ARG A CA 1
ATOM 699 C C . ARG A 1 90 ? -15.533 2.254 -9.173 1.00 96.12 90 ARG A C 1
ATOM 701 O O . ARG A 1 90 ? -16.197 1.222 -9.094 1.00 96.12 90 ARG A O 1
ATOM 708 N N . GLU A 1 91 ? -15.657 3.140 -10.157 1.00 94.50 91 GLU A N 1
ATOM 709 C CA . GLU A 1 91 ? -16.452 2.896 -11.366 1.00 94.50 91 GLU A CA 1
ATOM 710 C C . GLU A 1 91 ? -15.822 1.781 -12.228 1.00 94.50 91 GLU A C 1
ATOM 712 O O . GLU A 1 91 ? -14.638 1.438 -12.065 1.00 94.50 91 GLU A O 1
ATOM 717 N N . LEU A 1 92 ? -16.643 1.196 -13.108 1.00 77.31 92 LEU A N 1
ATOM 718 C CA . LEU A 1 92 ? -16.253 0.153 -14.061 1.00 77.31 92 LEU A CA 1
ATOM 719 C C . LEU A 1 92 ? -15.910 0.748 -15.425 1.00 77.31 92 LEU A C 1
ATOM 721 O O . LEU A 1 92 ? -16.717 1.562 -15.922 1.00 77.31 92 LEU A O 1
#

Foldseek 3Di:
DPPVVVVVVVVVVVVVVVVVVVVVVPPPVVVVVVVPPDDPVPDPDDDDDCDPVNVVPDDQPDPVPHDDDDDPPDDDPDPPDDDDDDDDDDDD

Sequence (92 aa):
MAFERQKNSSVAAASQNYLKVLTMSNSSSAISQFKHISRVDNINYAPTVWSRADALKVNENDPTTTQPLVSPDFPVMSDTVFIWDTMPLREL

Organism: NCBI:txid200454

Secondary structure (DSSP, 8-state):
--HHHHHHHHHHHHHHHHHHHHHHTTSHHHHHHGGGS---TT-SSPPPP--HHHHTT--TT-TTTSPPPPPTTPPPS-SS------------

Radius of gyration: 24.32 Å; chains: 1; bounding box: 51×48×49 Å

pLDDT: mean 74.5, std 23.27, range [35.59, 97.88]

InterPro domains:
  IPR003469 Glycoside hydrolase, family 68 [PF02435] (42-91)
  IPR023296 Glycosyl hydrolase, five-bladed beta-propeller domain superfamily [G3DSA:2.115.10.20] (40-92)